Protein AF-A0A2Z6D0L3-F1 (afdb_monomer_lite)

Structure (mmCIF, N/CA/C/O backbone):
data_AF-A0A2Z6D0L3-F1
#
_entry.id   AF-A0A2Z6D0L3-F1
#
loop_
_atom_site.group_PDB
_atom_site.id
_atom_site.type_symbol
_atom_site.label_atom_id
_atom_site.label_alt_id
_atom_site.label_comp_id
_atom_site.label_asym_id
_atom_site.label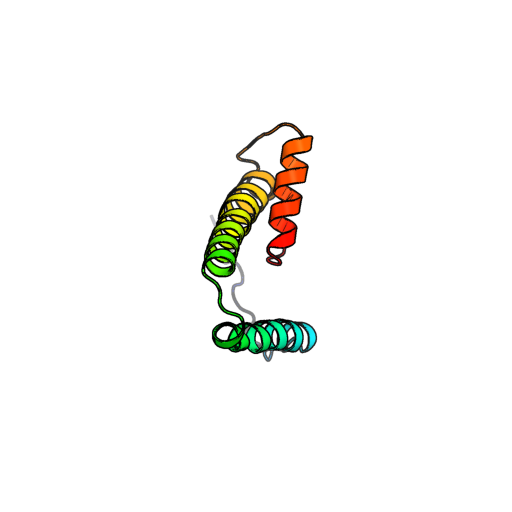_entity_id
_atom_site.label_seq_id
_atom_site.pdbx_PDB_ins_code
_atom_site.Cartn_x
_atom_site.Cartn_y
_atom_site.Cartn_z
_atom_site.occupancy
_atom_site.B_iso_or_equiv
_atom_site.auth_seq_id
_atom_site.auth_comp_id
_atom_site.auth_asym_id
_atom_site.auth_atom_id
_atom_site.pdbx_PDB_model_num
ATOM 1 N N . MET A 1 1 ? 3.908 -35.290 33.513 1.00 48.75 1 MET A N 1
ATOM 2 C CA . MET A 1 1 ? 3.128 -34.481 32.551 1.00 48.75 1 MET A CA 1
ATOM 3 C C . MET A 1 1 ? 3.655 -34.806 31.156 1.00 48.75 1 MET A C 1
ATOM 5 O O . MET A 1 1 ? 4.816 -34.528 30.893 1.00 48.75 1 MET A O 1
ATOM 9 N N . LYS A 1 2 ? 2.894 -35.531 30.323 1.00 45.41 2 LYS A N 1
ATOM 10 C CA . LYS A 1 2 ? 3.334 -35.923 28.972 1.00 45.41 2 LYS A CA 1
ATOM 11 C C . LYS A 1 2 ? 3.192 -34.704 28.060 1.00 45.41 2 LYS A C 1
ATOM 13 O O . LYS A 1 2 ? 2.068 -34.288 27.794 1.00 45.41 2 LYS A O 1
ATOM 18 N N . PHE A 1 3 ? 4.307 -34.122 27.623 1.00 56.88 3 PHE A N 1
ATOM 19 C CA . PHE A 1 3 ? 4.295 -33.178 26.510 1.00 56.88 3 PHE A CA 1
ATOM 20 C C . PHE A 1 3 ? 3.837 -33.952 25.275 1.00 56.88 3 PHE A C 1
ATOM 22 O O . PHE A 1 3 ? 4.564 -34.795 24.756 1.00 56.88 3 PHE A O 1
ATOM 29 N N . ASN A 1 4 ? 2.588 -33.730 24.871 1.00 53.22 4 ASN A N 1
ATOM 30 C CA . ASN A 1 4 ? 2.073 -34.230 23.611 1.00 53.22 4 ASN A CA 1
ATOM 31 C C . ASN A 1 4 ? 2.834 -33.472 22.523 1.00 53.22 4 ASN A C 1
ATOM 33 O O . ASN A 1 4 ? 2.648 -32.267 22.356 1.00 53.22 4 ASN A O 1
ATOM 37 N N . THR A 1 5 ? 3.769 -34.151 21.871 1.00 62.12 5 THR A N 1
ATOM 38 C CA . THR A 1 5 ? 4.515 -33.613 20.744 1.00 62.12 5 THR A CA 1
ATOM 39 C C . THR A 1 5 ? 3.506 -33.179 19.686 1.00 62.12 5 THR A C 1
ATOM 41 O O . THR A 1 5 ? 2.787 -33.999 19.115 1.00 62.12 5 THR A O 1
ATOM 44 N N . ILE A 1 6 ? 3.396 -31.865 19.468 1.00 66.50 6 ILE A N 1
ATOM 45 C CA . ILE A 1 6 ? 2.691 -31.310 18.313 1.00 66.50 6 ILE A CA 1
ATOM 46 C C . ILE A 1 6 ? 3.274 -32.030 17.097 1.00 66.50 6 ILE A C 1
ATOM 48 O O . ILE A 1 6 ? 4.483 -31.959 16.877 1.00 66.50 6 ILE A O 1
ATOM 52 N N . ARG A 1 7 ? 2.447 -32.786 16.362 1.00 64.38 7 ARG A N 1
ATOM 53 C CA . ARG A 1 7 ? 2.838 -33.407 15.091 1.00 64.38 7 ARG A CA 1
ATOM 54 C C . ARG A 1 7 ? 3.240 -32.286 14.140 1.00 64.38 7 ARG A C 1
ATOM 56 O O . ARG A 1 7 ? 2.386 -31.694 13.487 1.00 64.38 7 ARG A O 1
ATOM 63 N N . ALA A 1 8 ? 4.520 -31.960 14.115 1.00 66.19 8 ALA A N 1
ATOM 64 C CA . ALA A 1 8 ? 5.072 -31.057 13.137 1.00 66.19 8 ALA A CA 1
ATOM 65 C C . ALA A 1 8 ? 5.579 -31.904 11.973 1.00 66.19 8 ALA A C 1
ATOM 67 O O . ALA A 1 8 ? 6.363 -32.826 12.178 1.00 66.19 8 ALA A O 1
ATOM 68 N N . TYR A 1 9 ? 5.127 -31.507 10.784 1.00 61.53 9 TYR A N 1
ATOM 69 C CA . TYR A 1 9 ? 5.587 -31.916 9.461 1.00 61.53 9 TYR A CA 1
ATOM 70 C C . TYR A 1 9 ? 4.895 -33.139 8.834 1.00 61.53 9 TYR A C 1
ATOM 72 O O . TYR A 1 9 ? 5.031 -34.272 9.283 1.00 61.53 9 TYR A O 1
ATOM 80 N N . SER A 1 10 ? 4.135 -32.893 7.758 1.00 65.19 10 SER A N 1
ATOM 81 C CA . SER A 1 10 ? 3.774 -33.940 6.803 1.00 65.19 10 SER A CA 1
ATOM 82 C C . SER A 1 10 ? 4.957 -34.151 5.859 1.00 65.19 10 SER A C 1
ATOM 84 O O . SER A 1 10 ? 5.299 -33.227 5.122 1.00 65.19 10 SER A O 1
ATOM 86 N N . ASP A 1 11 ? 5.520 -35.358 5.817 1.00 64.44 11 ASP A N 1
ATOM 87 C CA . ASP A 1 11 ? 6.641 -35.759 4.940 1.00 64.44 11 ASP A CA 1
ATOM 88 C C . ASP A 1 11 ? 6.296 -35.805 3.437 1.00 64.44 11 ASP A C 1
ATOM 90 O O . ASP A 1 11 ? 6.995 -36.422 2.635 1.00 64.44 11 ASP A O 1
ATOM 94 N N . ASN A 1 12 ? 5.200 -35.168 3.025 1.00 66.44 12 ASN A N 1
ATOM 95 C CA . ASN A 1 12 ? 4.829 -35.055 1.627 1.00 66.44 12 ASN A CA 1
ATOM 96 C C . ASN A 1 12 ? 5.093 -33.613 1.179 1.00 66.44 12 ASN A C 1
ATOM 98 O O . ASN A 1 12 ? 4.307 -32.729 1.541 1.00 66.44 12 ASN A O 1
ATOM 102 N N . PRO A 1 13 ? 6.189 -33.339 0.444 1.00 65.81 13 PRO A N 1
ATOM 103 C CA . PRO A 1 13 ? 6.410 -32.023 -0.121 1.00 65.81 13 PRO A CA 1
ATOM 104 C C . PRO A 1 13 ? 5.293 -31.779 -1.131 1.00 65.81 13 PRO A C 1
ATOM 106 O O . PRO A 1 13 ? 5.335 -32.257 -2.264 1.00 65.81 13 PRO A O 1
ATOM 109 N N . GLN A 1 14 ? 4.255 -31.058 -0.709 1.00 70.81 14 GLN A N 1
ATOM 110 C CA . GLN A 1 14 ? 3.263 -30.572 -1.647 1.00 70.81 14 GLN A CA 1
ATOM 111 C C . GLN A 1 14 ? 4.013 -29.720 -2.662 1.00 70.81 14 GLN A C 1
ATOM 113 O O . GLN A 1 14 ? 4.622 -28.712 -2.300 1.00 70.81 14 GLN A O 1
ATOM 118 N N . ALA A 1 15 ? 4.022 -30.165 -3.920 1.00 76.00 15 ALA A N 1
ATOM 119 C CA . ALA A 1 15 ? 4.611 -29.397 -5.001 1.00 76.00 15 ALA A CA 1
ATOM 120 C C . ALA A 1 15 ? 4.024 -27.982 -4.947 1.00 76.00 15 ALA A C 1
ATOM 122 O O . ALA A 1 15 ? 2.801 -27.830 -4.886 1.00 76.00 15 ALA A O 1
ATOM 123 N N . LEU A 1 16 ? 4.892 -26.967 -4.920 1.00 83.19 16 LEU A N 1
ATOM 124 C CA . LEU A 1 16 ? 4.481 -25.570 -4.856 1.00 83.19 16 LEU A CA 1
ATOM 125 C C . LEU A 1 16 ? 3.557 -25.283 -6.045 1.00 83.19 16 LEU A C 1
ATOM 127 O O . LEU A 1 16 ? 4.002 -25.221 -7.192 1.00 83.19 16 LEU A O 1
ATOM 131 N N . ARG A 1 17 ? 2.257 -25.148 -5.781 1.00 87.81 17 ARG A N 1
ATOM 132 C CA . ARG A 1 17 ? 1.286 -24.770 -6.805 1.00 87.81 17 ARG A CA 1
ATOM 133 C C . ARG A 1 17 ? 1.295 -23.258 -6.908 1.00 87.81 17 ARG A C 1
ATOM 135 O O . ARG A 1 17 ? 0.885 -22.572 -5.977 1.00 87.81 17 ARG A O 1
ATOM 142 N N . LEU A 1 18 ? 1.792 -22.755 -8.030 1.00 91.81 18 LEU A N 1
ATOM 143 C CA . LEU A 1 18 ? 1.736 -21.333 -8.323 1.00 91.81 18 LEU A CA 1
ATOM 144 C C . LEU A 1 18 ? 0.291 -20.942 -8.619 1.00 91.81 18 LEU A C 1
ATOM 146 O O . LEU A 1 18 ? -0.343 -21.519 -9.506 1.00 91.81 18 LEU A O 1
ATOM 150 N N . ASP A 1 19 ? -0.210 -19.948 -7.893 1.00 93.88 19 ASP A N 1
ATOM 151 C CA . ASP A 1 19 ? -1.418 -19.253 -8.305 1.00 93.88 19 ASP A CA 1
ATOM 152 C C . ASP A 1 19 ? -1.067 -18.293 -9.442 1.00 93.88 19 ASP A C 1
ATOM 154 O O . ASP A 1 19 ? -0.534 -17.200 -9.233 1.00 93.88 19 ASP A O 1
ATOM 158 N N . TRP A 1 20 ? -1.339 -18.731 -10.668 1.00 95.50 20 TRP A N 1
ATOM 159 C CA . TRP A 1 20 ? -1.028 -17.967 -11.870 1.00 95.50 20 TRP A CA 1
ATOM 160 C C . TRP A 1 20 ? -1.732 -16.612 -11.910 1.00 95.50 20 TRP A C 1
ATOM 162 O O . TRP A 1 20 ? -1.175 -15.679 -12.483 1.00 95.50 20 TRP A O 1
ATOM 172 N N . LEU A 1 21 ? -2.900 -16.467 -11.272 1.00 95.75 21 LEU A N 1
ATOM 173 C CA . LEU A 1 21 ? -3.575 -15.174 -11.182 1.00 95.75 21 LEU A CA 1
ATOM 174 C C . LEU A 1 21 ? -2.739 -14.183 -10.367 1.00 95.75 21 LEU A C 1
ATOM 176 O O . LEU A 1 21 ? -2.437 -13.095 -10.856 1.00 95.75 21 LEU A O 1
ATOM 180 N N . THR A 1 22 ? -2.308 -14.578 -9.167 1.00 94.12 22 THR A N 1
ATOM 181 C CA . THR A 1 22 ? -1.423 -13.770 -8.317 1.00 94.12 22 THR A CA 1
ATOM 182 C C . THR A 1 22 ? -0.095 -13.463 -9.012 1.00 94.12 22 THR A C 1
ATOM 184 O O . THR A 1 22 ? 0.356 -12.316 -9.003 1.00 94.12 22 THR A O 1
ATOM 187 N N . VAL A 1 23 ? 0.518 -14.460 -9.662 1.00 96.56 23 VAL A N 1
ATOM 188 C CA . VAL A 1 23 ? 1.788 -14.282 -10.388 1.00 96.56 23 VAL A CA 1
ATOM 189 C C . VAL A 1 23 ? 1.643 -13.253 -11.508 1.00 96.56 23 VAL A C 1
ATOM 191 O O . VAL A 1 23 ? 2.455 -12.334 -11.598 1.00 96.56 23 VAL A O 1
ATOM 194 N N . VAL A 1 24 ? 0.606 -13.367 -12.343 1.00 97.69 24 VAL A N 1
ATOM 195 C CA . VAL A 1 24 ? 0.362 -12.427 -13.446 1.00 97.69 24 VAL A CA 1
ATOM 196 C C . VAL A 1 24 ? 0.023 -11.037 -12.913 1.00 97.69 24 VAL A C 1
ATOM 198 O O . VAL A 1 24 ? 0.577 -10.055 -13.403 1.00 97.69 24 VAL A O 1
ATOM 201 N N . PHE A 1 25 ? -0.826 -10.941 -11.887 1.00 96.25 25 PHE A N 1
ATOM 202 C CA . PHE A 1 25 ? -1.204 -9.668 -11.276 1.00 96.25 25 PHE A CA 1
ATOM 203 C C . PHE A 1 25 ? 0.023 -8.898 -10.773 1.00 96.25 25 PHE A C 1
ATOM 205 O O . PHE A 1 25 ? 0.268 -7.773 -11.211 1.00 96.25 25 PHE A O 1
ATOM 212 N N . PHE A 1 26 ? 0.849 -9.513 -9.919 1.00 96.25 26 PHE A N 1
ATOM 213 C CA . PHE A 1 26 ? 2.061 -8.855 -9.428 1.00 96.25 26 PHE A CA 1
ATOM 214 C C . PHE A 1 26 ? 3.101 -8.657 -10.532 1.00 96.25 26 PHE A C 1
ATOM 216 O O . PHE A 1 26 ? 3.780 -7.631 -10.531 1.00 96.25 26 PHE A O 1
ATOM 223 N N . GLY A 1 27 ? 3.204 -9.577 -11.493 1.00 97.94 27 GLY A N 1
ATOM 224 C CA . GLY A 1 27 ? 4.083 -9.430 -12.653 1.00 97.94 27 GLY A CA 1
ATOM 225 C C . GLY A 1 27 ? 3.779 -8.165 -13.460 1.00 97.94 27 GLY A C 1
ATOM 226 O O . GLY A 1 27 ? 4.694 -7.400 -13.761 1.00 97.94 27 GLY A O 1
ATOM 227 N N . ILE A 1 28 ? 2.499 -7.890 -13.736 1.00 98.19 28 ILE A N 1
ATOM 228 C CA . ILE A 1 28 ? 2.062 -6.673 -14.439 1.00 98.19 28 ILE A CA 1
ATOM 229 C C . ILE A 1 28 ? 2.398 -5.420 -13.623 1.00 98.19 28 ILE A C 1
ATOM 231 O O . ILE A 1 28 ? 2.957 -4.475 -14.175 1.00 98.19 28 ILE A O 1
ATOM 235 N N . ILE A 1 29 ? 2.112 -5.407 -12.316 1.00 96.56 29 ILE A N 1
ATOM 236 C CA . ILE A 1 29 ? 2.407 -4.251 -11.452 1.00 96.56 29 ILE A CA 1
ATOM 237 C C . ILE A 1 29 ? 3.905 -3.908 -11.468 1.00 96.56 29 ILE A C 1
ATOM 239 O O . ILE A 1 29 ? 4.265 -2.740 -11.619 1.00 96.56 29 ILE A O 1
ATOM 243 N N . HIS A 1 30 ? 4.786 -4.909 -11.378 1.00 96.81 30 HIS A N 1
ATOM 244 C CA . HIS A 1 30 ? 6.234 -4.682 -11.435 1.00 96.81 30 HIS A CA 1
ATOM 245 C C . HIS A 1 30 ? 6.698 -4.250 -12.830 1.00 96.81 30 HIS A C 1
ATOM 247 O O . HIS A 1 30 ? 7.526 -3.348 -12.936 1.00 96.81 30 HIS A O 1
ATOM 253 N N . ALA A 1 31 ? 6.149 -4.835 -13.899 1.00 97.75 31 ALA A N 1
ATOM 254 C CA . ALA A 1 31 ? 6.463 -4.420 -15.265 1.00 97.75 31 ALA A CA 1
ATOM 255 C C . ALA A 1 31 ? 6.089 -2.948 -15.515 1.00 97.75 31 ALA A C 1
ATOM 257 O O . ALA A 1 31 ? 6.868 -2.211 -16.115 1.00 97.75 31 ALA A O 1
ATOM 258 N N . LEU A 1 32 ? 4.943 -2.491 -14.997 1.00 96.44 32 LEU A N 1
ATOM 259 C CA . LEU A 1 32 ? 4.550 -1.081 -15.050 1.00 96.44 32 LEU A CA 1
ATOM 260 C C . LEU A 1 32 ? 5.485 -0.190 -14.221 1.00 96.44 32 LEU A C 1
ATOM 262 O O . LEU A 1 32 ? 5.822 0.906 -14.662 1.00 96.44 32 LEU A O 1
ATOM 266 N N . ALA A 1 33 ? 5.953 -0.653 -13.058 1.00 95.12 33 ALA A N 1
ATOM 267 C CA . ALA A 1 3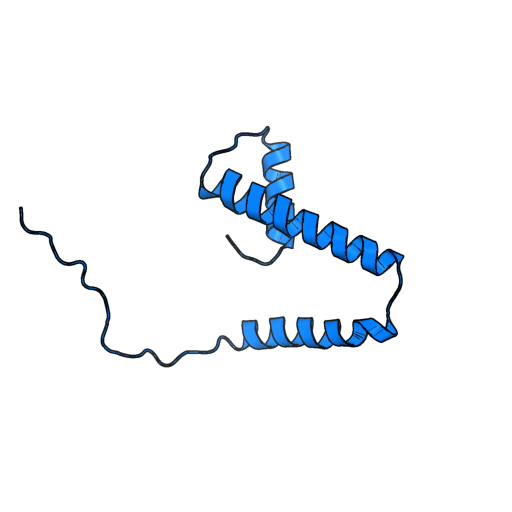3 ? 6.903 0.097 -12.236 1.00 95.12 33 ALA A CA 1
ATOM 268 C C . ALA A 1 33 ? 8.240 0.361 -12.957 1.00 95.12 33 ALA A C 1
ATOM 270 O O . ALA A 1 33 ? 8.868 1.391 -12.715 1.00 95.12 33 ALA A O 1
ATOM 271 N N . LEU A 1 34 ? 8.653 -0.505 -13.893 1.00 96.62 34 LEU A N 1
ATOM 272 C CA . LEU A 1 34 ? 9.848 -0.278 -14.719 1.00 96.62 34 LEU A CA 1
ATOM 273 C C . LEU A 1 34 ? 9.723 0.941 -15.645 1.00 96.62 34 LEU A C 1
ATOM 275 O O . LEU A 1 34 ? 10.743 1.472 -16.077 1.00 96.62 34 LEU A O 1
ATOM 279 N N . LEU A 1 35 ? 8.507 1.427 -15.917 1.00 95.75 35 LEU A N 1
ATOM 280 C CA . LEU A 1 35 ? 8.283 2.649 -16.697 1.00 95.75 35 LEU A CA 1
ATOM 281 C C . LEU A 1 35 ? 8.567 3.933 -15.899 1.00 95.75 35 LEU A C 1
ATOM 283 O O . LEU A 1 35 ? 8.565 5.022 -16.474 1.00 95.75 35 LEU A O 1
ATOM 287 N N . ALA A 1 36 ? 8.854 3.831 -14.595 1.00 94.81 36 ALA A N 1
ATOM 288 C CA . ALA A 1 36 ? 9.077 4.978 -13.718 1.00 94.81 36 ALA A CA 1
ATOM 289 C C . ALA A 1 36 ? 10.095 6.017 -14.242 1.00 94.81 36 ALA A C 1
ATOM 291 O O . ALA A 1 36 ? 9.783 7.203 -14.132 1.00 94.81 36 ALA A O 1
ATOM 292 N N . PRO A 1 37 ? 11.250 5.660 -14.852 1.00 94.19 37 PRO A N 1
ATOM 293 C CA . PRO A 1 37 ? 12.206 6.652 -15.357 1.00 94.19 37 PRO A CA 1
ATOM 294 C C . PRO A 1 37 ? 11.638 7.561 -16.455 1.00 94.19 37 PRO A C 1
ATOM 296 O O . PRO A 1 37 ? 12.020 8.725 -16.542 1.00 94.19 37 PRO A O 1
ATOM 299 N N . TRP A 1 38 ? 10.708 7.055 -17.272 1.00 95.94 38 TRP A N 1
ATOM 300 C CA . TRP A 1 38 ? 10.080 7.814 -18.362 1.00 95.94 38 TRP A CA 1
ATOM 301 C C . TRP A 1 38 ? 8.894 8.666 -17.902 1.00 95.94 38 TRP A C 1
ATOM 303 O O . TRP A 1 38 ? 8.528 9.622 -18.581 1.00 95.94 38 TRP A O 1
ATOM 313 N N . CYS A 1 39 ? 8.303 8.346 -16.750 1.00 93.38 39 CYS A N 1
ATOM 314 C CA . CYS A 1 39 ? 7.172 9.073 -16.164 1.00 93.38 39 CYS A CA 1
ATOM 315 C C . CYS A 1 39 ? 7.561 9.862 -14.901 1.00 93.38 39 CYS A C 1
ATOM 317 O O . CYS A 1 39 ? 6.692 10.258 -14.121 1.00 93.38 39 CYS A O 1
ATOM 319 N N . PHE A 1 40 ? 8.859 10.060 -14.661 1.00 95.62 40 PHE A N 1
ATOM 320 C CA . PHE A 1 40 ? 9.358 10.606 -13.405 1.00 95.62 40 PHE A CA 1
ATOM 321 C C . PHE A 1 40 ? 9.036 12.095 -13.231 1.00 95.62 40 PHE A C 1
ATOM 323 O O . PHE A 1 40 ? 9.256 12.918 -14.119 1.00 95.62 40 PHE A O 1
ATOM 330 N N . SER A 1 41 ? 8.606 12.458 -12.022 1.00 96.94 41 SER A N 1
ATOM 331 C CA . SER A 1 41 ? 8.592 13.835 -11.537 1.00 96.94 41 SER A CA 1
ATOM 332 C C . SER A 1 41 ? 8.838 13.867 -10.028 1.00 96.94 41 SER A C 1
ATOM 334 O O . SER A 1 41 ? 8.487 12.934 -9.302 1.00 96.94 41 SER A O 1
ATOM 336 N N . TRP A 1 42 ? 9.425 14.956 -9.528 1.00 97.38 42 TRP A N 1
ATOM 337 C CA . TRP A 1 42 ? 9.681 15.126 -8.092 1.00 97.38 42 TRP A CA 1
ATOM 338 C C . TRP A 1 42 ? 8.398 15.121 -7.255 1.00 97.38 42 TRP A C 1
ATOM 340 O O . TRP A 1 42 ? 8.388 14.589 -6.146 1.00 97.38 42 TRP A O 1
ATOM 350 N N . SER A 1 43 ? 7.302 15.666 -7.792 1.00 97.75 43 SER A N 1
ATOM 351 C CA . SER A 1 43 ? 5.992 15.615 -7.141 1.00 97.75 43 SER A CA 1
ATOM 352 C C . SER A 1 43 ? 5.452 14.187 -7.076 1.00 97.75 43 SER A C 1
ATOM 354 O O . SER A 1 43 ? 4.980 13.775 -6.019 1.00 97.75 43 SER A O 1
ATOM 356 N N . ALA A 1 44 ? 5.580 13.401 -8.151 1.00 96.25 44 ALA A N 1
ATOM 357 C CA . ALA A 1 44 ? 5.186 11.993 -8.147 1.00 96.25 44 ALA A CA 1
ATOM 358 C C . ALA A 1 44 ? 6.006 11.174 -7.143 1.00 96.25 44 ALA A C 1
ATOM 360 O O . ALA A 1 44 ? 5.436 10.359 -6.421 1.00 96.25 44 ALA A O 1
ATOM 361 N N . LEU A 1 45 ? 7.315 11.429 -7.033 1.00 96.50 45 LEU A N 1
ATOM 362 C CA . LEU A 1 45 ? 8.161 10.781 -6.029 1.00 96.50 45 LEU A CA 1
ATOM 363 C C . LEU A 1 45 ? 7.700 11.111 -4.602 1.00 96.50 45 LEU A C 1
ATOM 365 O O . LEU A 1 45 ? 7.551 10.208 -3.782 1.00 96.50 45 LEU A O 1
ATOM 369 N N . ALA A 1 46 ? 7.432 12.386 -4.311 1.00 97.94 46 ALA A N 1
ATOM 370 C CA . ALA A 1 46 ? 6.942 12.803 -2.999 1.00 97.94 46 ALA A CA 1
ATOM 371 C C . ALA A 1 46 ? 5.600 12.136 -2.652 1.00 97.94 46 ALA A C 1
ATOM 373 O O . ALA A 1 46 ? 5.434 11.617 -1.547 1.00 97.94 46 ALA A O 1
ATOM 374 N N . VAL A 1 47 ? 4.666 12.088 -3.609 1.00 97.62 47 VAL A N 1
ATOM 375 C CA . VAL A 1 47 ? 3.375 11.402 -3.445 1.00 97.62 47 VAL A CA 1
ATOM 376 C C . VAL A 1 47 ? 3.575 9.903 -3.222 1.00 97.62 47 VAL A C 1
ATOM 378 O O . VAL A 1 47 ? 2.968 9.348 -2.311 1.00 97.62 47 VAL A O 1
ATOM 381 N N . ALA A 1 48 ? 4.448 9.247 -3.989 1.00 96.75 48 ALA A N 1
ATOM 382 C CA . ALA A 1 48 ? 4.728 7.821 -3.836 1.00 96.75 48 ALA A CA 1
ATOM 383 C C . ALA A 1 48 ? 5.276 7.490 -2.439 1.00 96.75 48 ALA A C 1
ATOM 38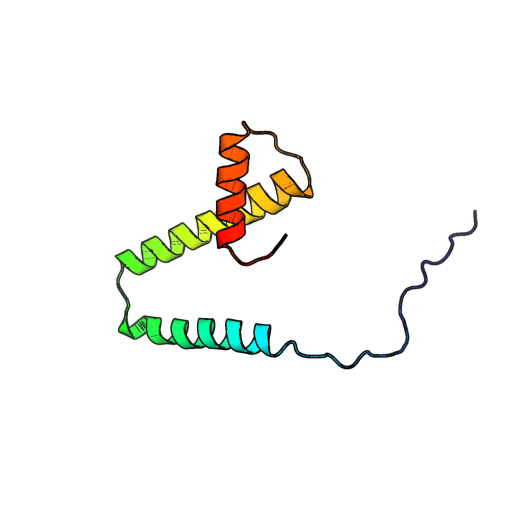5 O O . ALA A 1 48 ? 4.791 6.561 -1.796 1.00 96.75 48 ALA A O 1
ATOM 386 N N . LEU A 1 49 ? 6.231 8.279 -1.936 1.00 98.00 49 LEU A N 1
ATOM 387 C CA . LEU A 1 49 ? 6.787 8.10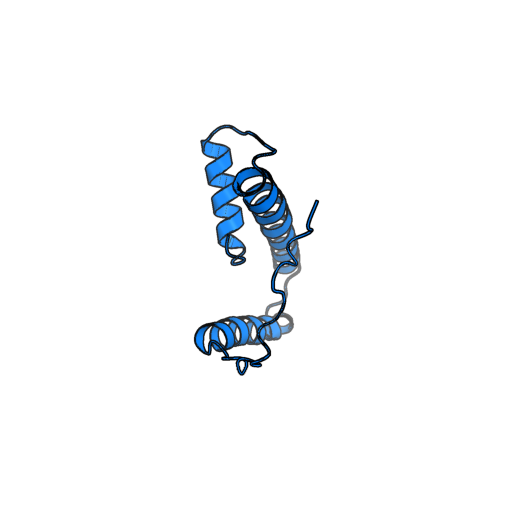6 -0.591 1.00 98.00 49 LEU A CA 1
ATOM 388 C C . LEU A 1 49 ? 5.736 8.344 0.498 1.00 98.00 49 LEU A C 1
ATOM 390 O O . LEU A 1 49 ? 5.640 7.564 1.447 1.00 98.00 49 LEU A O 1
ATOM 394 N N . PHE A 1 50 ? 4.923 9.392 0.350 1.00 98.44 50 PHE A N 1
ATOM 395 C CA . PHE A 1 50 ? 3.848 9.691 1.290 1.00 98.44 50 PHE A CA 1
ATOM 396 C C . PHE A 1 50 ? 2.809 8.566 1.341 1.00 98.44 50 PHE A C 1
ATOM 398 O O . PHE A 1 50 ? 2.465 8.103 2.427 1.00 98.44 50 PHE A O 1
ATOM 405 N N . LEU A 1 51 ? 2.342 8.089 0.184 1.00 97.94 51 LEU A N 1
ATOM 406 C CA . LEU A 1 51 ? 1.374 6.994 0.106 1.00 97.94 51 LEU A CA 1
ATOM 407 C C . LEU A 1 51 ? 1.962 5.677 0.620 1.00 97.94 51 LEU A C 1
ATOM 409 O O . LEU A 1 51 ? 1.274 4.949 1.332 1.00 97.94 51 LEU A O 1
ATOM 413 N N . HIS A 1 52 ? 3.237 5.395 0.336 1.00 97.00 52 HIS A N 1
ATOM 414 C CA . HIS A 1 52 ? 3.930 4.228 0.880 1.00 97.00 52 HIS A CA 1
ATOM 415 C C . HIS A 1 52 ? 3.940 4.246 2.415 1.00 97.00 52 HIS A C 1
ATOM 417 O O . HIS A 1 52 ? 3.558 3.263 3.054 1.00 97.00 52 HIS A O 1
ATOM 423 N N . TRP A 1 53 ? 4.310 5.382 3.016 1.00 98.12 53 TRP A N 1
ATOM 424 C CA . TRP A 1 53 ? 4.263 5.548 4.466 1.00 98.12 53 TRP A CA 1
ATOM 425 C C . TRP A 1 53 ? 2.834 5.444 5.010 1.00 98.12 53 TRP A C 1
ATOM 427 O O . TRP A 1 53 ? 2.607 4.722 5.982 1.00 98.12 53 TRP A O 1
ATOM 437 N N . LEU A 1 54 ? 1.868 6.118 4.381 1.00 98.38 54 LEU A N 1
ATOM 438 C CA . LEU A 1 54 ? 0.480 6.156 4.837 1.00 98.38 54 LEU A CA 1
ATOM 439 C C . LEU A 1 54 ? -0.150 4.756 4.830 1.00 98.38 54 LEU A C 1
ATOM 441 O O . LEU A 1 54 ? -0.706 4.325 5.839 1.00 98.38 54 LEU A O 1
ATOM 445 N N . PHE A 1 55 ? -0.036 4.012 3.732 1.00 97.69 55 PHE A N 1
ATOM 446 C CA . PHE A 1 55 ? -0.644 2.684 3.621 1.00 97.69 55 PHE A CA 1
ATOM 447 C C . PHE A 1 55 ? 0.113 1.632 4.435 1.00 97.69 55 PHE A C 1
ATOM 449 O O . PHE A 1 55 ? -0.517 0.817 5.104 1.00 97.69 55 PHE A O 1
ATOM 456 N N . GLY A 1 56 ? 1.448 1.676 4.458 1.00 96.38 56 GLY A N 1
ATOM 457 C CA . GLY A 1 56 ? 2.250 0.734 5.240 1.00 96.38 56 GLY A CA 1
ATOM 458 C C . GLY A 1 56 ? 2.164 0.986 6.748 1.00 96.38 56 GLY A C 1
ATOM 459 O O . GLY A 1 56 ? 1.787 0.109 7.522 1.00 96.38 56 GLY A O 1
ATOM 460 N N . SER A 1 57 ? 2.477 2.201 7.199 1.00 97.12 57 SER A N 1
ATOM 461 C CA . SER A 1 57 ? 2.541 2.500 8.636 1.00 97.12 57 SER A CA 1
ATOM 462 C C . SER A 1 57 ? 1.155 2.664 9.258 1.00 97.12 57 SER A C 1
ATOM 464 O O . SER A 1 57 ? 0.874 2.071 10.300 1.00 97.12 57 SER A O 1
ATOM 466 N N . ILE A 1 58 ? 0.272 3.454 8.640 1.00 97.75 58 ILE A N 1
ATOM 467 C CA . ILE A 1 58 ? -1.064 3.700 9.203 1.00 97.75 58 ILE A CA 1
ATOM 468 C C . ILE A 1 58 ? -2.028 2.579 8.808 1.00 97.75 58 ILE A C 1
ATOM 470 O O . ILE A 1 58 ? -2.696 2.023 9.675 1.00 97.75 58 ILE A O 1
ATOM 474 N N . GLY A 1 59 ? -2.079 2.194 7.534 1.00 97.19 59 GLY A N 1
ATOM 475 C CA . GLY A 1 59 ? -2.967 1.120 7.078 1.00 97.19 59 GLY A CA 1
ATOM 476 C C . GLY A 1 59 ? -2.624 -0.244 7.689 1.00 97.19 59 GLY A C 1
ATOM 477 O O . GLY A 1 59 ? -3.440 -0.829 8.401 1.00 97.19 59 GLY A O 1
ATOM 478 N N . VAL A 1 60 ? -1.408 -0.744 7.456 1.00 96.75 60 VAL A N 1
ATOM 479 C CA . VAL A 1 60 ? -1.015 -2.099 7.882 1.00 96.75 60 VAL A CA 1
ATOM 480 C C . VAL A 1 60 ? -0.603 -2.137 9.354 1.00 96.75 60 VAL A C 1
ATOM 482 O O . VAL A 1 60 ? -1.211 -2.860 10.144 1.00 96.75 60 VAL A O 1
ATOM 485 N N . CYS A 1 61 ? 0.403 -1.360 9.768 1.00 96.81 61 CYS A N 1
ATOM 486 C CA . CYS A 1 61 ? 0.949 -1.479 11.127 1.00 96.81 61 CYS A CA 1
ATOM 487 C C . CYS A 1 61 ? -0.015 -0.974 12.214 1.00 96.81 61 CYS A C 1
ATOM 489 O O . CYS A 1 61 ? -0.137 -1.600 13.272 1.00 96.81 61 CYS A O 1
ATOM 491 N N . LEU A 1 62 ? -0.683 0.162 11.996 1.00 96.62 62 LEU A N 1
ATOM 492 C CA . LEU A 1 62 ? -1.661 0.686 12.953 1.00 96.62 62 LEU A CA 1
ATOM 493 C C . LEU A 1 62 ? -3.035 0.027 12.774 1.00 96.62 62 LEU A C 1
ATOM 495 O O . LEU A 1 62 ? -3.630 -0.397 13.763 1.00 96.62 62 LEU A O 1
ATOM 499 N N . GLY A 1 63 ? -3.524 -0.081 11.538 1.00 96.44 63 GLY A N 1
ATOM 500 C CA . GLY A 1 63 ? -4.828 -0.655 11.215 1.00 96.44 63 GLY A CA 1
ATOM 501 C C . GLY A 1 63 ? -4.885 -2.164 11.372 1.00 96.44 63 GLY A C 1
ATOM 502 O O . GLY A 1 63 ? -5.419 -2.671 12.358 1.00 96.44 63 GLY A O 1
ATOM 503 N N . TYR A 1 64 ? -4.353 -2.896 10.400 1.00 95.81 64 TYR A N 1
ATOM 504 C CA . TYR A 1 64 ? -4.467 -4.355 10.378 1.00 95.81 64 TYR A CA 1
ATOM 505 C C . TYR A 1 64 ? -3.827 -4.989 11.612 1.00 95.81 64 TYR A C 1
ATOM 507 O O . TYR A 1 64 ? -4.490 -5.706 12.354 1.00 95.81 64 TYR A O 1
ATOM 515 N N . HIS A 1 65 ? -2.583 -4.635 11.918 1.00 96.19 65 HIS A N 1
ATOM 516 C CA . HIS A 1 65 ? -1.833 -5.258 13.000 1.00 96.19 65 HIS A CA 1
ATOM 517 C C . HIS A 1 65 ? -2.331 -4.844 14.401 1.00 96.19 65 HIS A C 1
ATOM 519 O O . HIS A 1 65 ? -2.741 -5.701 15.186 1.00 96.19 65 HIS A O 1
ATOM 525 N N . ARG A 1 66 ? -2.340 -3.547 14.750 1.00 96.25 66 ARG A N 1
ATOM 526 C CA . ARG A 1 66 ? -2.687 -3.104 16.121 1.00 96.25 66 ARG A CA 1
ATOM 527 C C . ARG A 1 66 ? -4.189 -2.997 16.381 1.00 96.25 66 ARG A C 1
ATOM 529 O O . ARG A 1 66 ? -4.645 -3.398 17.453 1.00 96.25 66 ARG A O 1
ATOM 536 N N . LEU A 1 67 ? -4.951 -2.431 15.448 1.00 96.44 67 LEU A N 1
ATOM 537 C CA . LEU A 1 67 ? -6.367 -2.119 15.651 1.00 96.44 67 LEU A CA 1
ATOM 538 C C . LEU A 1 67 ? -7.281 -3.323 15.391 1.00 96.44 67 LEU A C 1
ATOM 540 O O . LEU A 1 67 ? -8.192 -3.554 16.185 1.00 96.44 67 LEU A O 1
ATOM 544 N N . LEU A 1 68 ? -7.051 -4.096 14.323 1.00 95.38 68 LEU A N 1
ATOM 545 C CA . LEU A 1 68 ? -7.931 -5.207 13.936 1.00 95.38 68 LEU A CA 1
ATOM 546 C C . LEU A 1 68 ? -7.477 -6.565 14.487 1.00 95.38 68 LEU A C 1
ATOM 548 O O . LEU A 1 68 ? -8.306 -7.265 15.073 1.00 95.38 68 LEU A O 1
ATOM 552 N N . SER A 1 69 ? -6.192 -6.909 14.358 1.00 95.50 69 SER A N 1
ATOM 553 C CA . SER A 1 69 ? -5.664 -8.219 14.768 1.00 95.50 69 SER A CA 1
ATOM 554 C C . SER A 1 69 ? -5.386 -8.296 16.267 1.00 95.50 69 SER A C 1
ATOM 556 O O . SER A 1 69 ? -5.958 -9.135 16.959 1.00 95.50 69 SER A O 1
ATOM 558 N N . HIS A 1 70 ? -4.556 -7.398 16.806 1.00 96.38 70 HIS A N 1
ATOM 559 C CA . HIS A 1 70 ? -4.211 -7.424 18.234 1.00 96.38 70 HIS A CA 1
ATOM 560 C C . HIS A 1 70 ? -5.206 -6.696 19.137 1.00 96.38 70 HIS A C 1
ATOM 562 O O . HIS A 1 70 ? -5.162 -6.880 20.352 1.00 96.38 70 HIS A O 1
ATOM 568 N N . ARG A 1 71 ? -6.087 -5.857 18.572 1.00 94.25 71 ARG A N 1
ATOM 569 C CA . ARG A 1 71 ? -7.075 -5.059 19.324 1.00 94.25 71 ARG A CA 1
ATOM 570 C C . ARG A 1 71 ? -6.442 -4.237 20.465 1.00 94.25 71 ARG A C 1
ATOM 572 O O . ARG A 1 71 ? -7.098 -3.953 21.466 1.00 94.25 71 ARG A O 1
ATOM 579 N N . SER A 1 72 ? -5.174 -3.839 20.313 1.00 96.00 72 SER A N 1
ATOM 580 C CA . SER A 1 72 ? -4.393 -3.118 21.331 1.00 96.00 72 SER A CA 1
ATOM 581 C C . SER A 1 72 ? -4.662 -1.612 21.337 1.00 96.00 72 SER A C 1
ATOM 583 O O . SER A 1 72 ? -4.201 -0.899 22.223 1.00 96.00 72 SER A O 1
ATOM 585 N N . LEU A 1 73 ? -5.355 -1.116 20.312 1.00 95.44 73 LEU A N 1
ATOM 586 C CA . LEU A 1 73 ? -5.747 0.276 20.147 1.00 95.44 73 LEU A CA 1
ATOM 587 C C . LEU A 1 73 ? -7.271 0.352 20.032 1.00 95.44 73 LEU A C 1
ATOM 589 O O . LEU A 1 73 ? -7.888 -0.497 19.392 1.00 95.44 73 LEU A O 1
ATOM 593 N N . ARG A 1 74 ? -7.881 1.375 20.635 1.00 96.50 74 ARG A N 1
ATOM 594 C CA . ARG A 1 74 ? -9.303 1.689 20.461 1.00 96.50 74 ARG A CA 1
ATOM 595 C C . ARG A 1 74 ? -9.449 3.131 20.010 1.00 96.50 74 ARG A C 1
ATOM 597 O O . ARG A 1 74 ? -8.893 4.030 20.630 1.00 96.50 74 ARG A O 1
ATOM 604 N N . VAL A 1 75 ? -10.203 3.329 18.939 1.00 96.81 75 VAL A N 1
ATOM 605 C CA . VAL A 1 75 ? -10.491 4.636 18.343 1.00 96.81 75 VAL A CA 1
ATOM 606 C C . VAL A 1 75 ? -11.996 4.754 18.077 1.00 96.81 75 VAL A C 1
ATOM 608 O O . VAL A 1 75 ? -12.686 3.731 18.044 1.00 96.81 75 VAL A O 1
ATOM 611 N N . PRO A 1 76 ? -12.541 5.969 17.887 1.00 97.94 76 PRO A N 1
ATOM 612 C CA . PRO A 1 76 ? -13.919 6.142 17.435 1.00 97.94 76 PRO A CA 1
ATOM 613 C C . PRO A 1 76 ? -14.187 5.375 16.133 1.00 97.94 76 PRO A C 1
ATOM 615 O O . PRO A 1 76 ? -13.312 5.286 15.271 1.00 97.94 76 PRO A O 1
ATOM 618 N N . LYS A 1 77 ? -15.407 4.853 15.952 1.00 97.00 77 LYS A N 1
ATOM 619 C CA . LYS A 1 77 ? -15.712 3.948 14.830 1.00 97.00 77 LYS A CA 1
ATOM 620 C C . LYS A 1 77 ? -15.464 4.531 13.443 1.00 97.00 77 LYS A C 1
ATOM 622 O O . LYS A 1 77 ? -14.997 3.807 12.573 1.00 97.00 77 LYS A O 1
ATOM 627 N N . TRP A 1 78 ? -15.712 5.822 13.236 1.00 98.12 78 TRP A N 1
ATOM 628 C CA . TRP A 1 78 ? -15.420 6.467 11.952 1.00 98.12 78 TRP A CA 1
ATOM 629 C C . TRP A 1 78 ? -13.922 6.400 11.606 1.00 98.12 78 TRP A C 1
ATOM 631 O O . TRP A 1 78 ? -13.566 6.155 10.456 1.00 98.12 78 TRP 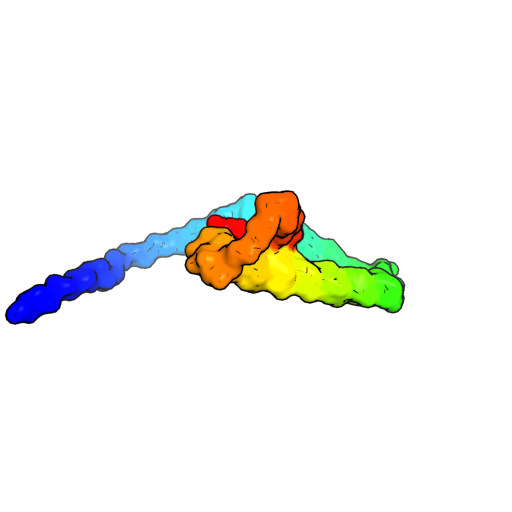A O 1
ATOM 641 N N . LEU A 1 79 ? -13.046 6.548 12.607 1.00 97.62 79 LEU A N 1
ATOM 642 C CA . LEU A 1 79 ? -11.599 6.493 12.426 1.00 97.62 79 LEU A CA 1
ATOM 643 C C . LEU A 1 79 ? -11.119 5.050 12.245 1.00 97.62 79 LEU A C 1
ATOM 645 O O . LEU A 1 79 ? -10.227 4.805 11.441 1.00 97.62 79 LEU A O 1
ATOM 649 N N . GLU A 1 80 ? -11.742 4.090 12.934 1.00 97.38 80 GLU A N 1
ATOM 650 C CA . GLU A 1 80 ? -11.483 2.662 12.708 1.00 97.38 80 GLU A CA 1
ATOM 651 C C . GLU A 1 80 ? -11.754 2.275 11.251 1.00 97.38 80 GLU A C 1
ATOM 653 O O . GLU A 1 80 ? -10.900 1.651 10.624 1.00 97.38 80 GLU A O 1
ATOM 658 N N . TYR A 1 81 ? -12.887 2.706 10.683 1.00 97.12 81 TYR A N 1
ATOM 659 C CA . TYR A 1 81 ? -13.195 2.456 9.275 1.00 97.12 81 TYR A CA 1
ATOM 660 C C . TYR A 1 81 ? -12.235 3.174 8.326 1.00 97.12 81 TYR A C 1
ATOM 662 O O . TYR A 1 81 ? -11.769 2.558 7.371 1.00 97.12 81 TYR A O 1
ATOM 670 N N . ALA A 1 82 ? -11.886 4.435 8.597 1.00 97.75 82 ALA A N 1
ATOM 671 C CA . ALA A 1 82 ? -10.921 5.164 7.777 1.00 97.75 82 ALA A CA 1
ATOM 672 C C . ALA A 1 82 ? -9.558 4.450 7.735 1.00 97.75 82 ALA A C 1
ATOM 674 O O . ALA A 1 82 ? -9.006 4.225 6.660 1.00 97.75 82 ALA A O 1
ATOM 675 N N . ILE A 1 83 ? -9.043 4.022 8.892 1.00 97.25 83 ILE A N 1
ATOM 676 C CA . ILE A 1 83 ? -7.774 3.291 8.986 1.00 97.25 83 ILE A CA 1
ATOM 677 C C . ILE A 1 83 ? -7.880 1.912 8.310 1.00 97.25 83 ILE A C 1
ATOM 679 O O . ILE A 1 83 ? -6.954 1.504 7.612 1.00 97.25 83 ILE A O 1
ATOM 683 N N . ALA A 1 84 ? -9.005 1.206 8.461 1.00 95.25 84 ALA A N 1
ATOM 684 C CA . ALA A 1 84 ? -9.221 -0.083 7.803 1.00 95.25 84 ALA A CA 1
ATOM 685 C C . ALA A 1 84 ? -9.247 0.038 6.268 1.00 95.25 84 ALA A C 1
ATOM 687 O O . ALA A 1 84 ? -8.694 -0.821 5.581 1.00 95.25 84 ALA A O 1
ATOM 688 N N . ILE A 1 85 ? -9.827 1.117 5.731 1.00 96.50 85 ILE A N 1
ATOM 689 C CA . ILE A 1 85 ? -9.806 1.418 4.293 1.00 96.50 85 ILE A CA 1
ATOM 690 C C . ILE A 1 85 ? -8.373 1.694 3.822 1.00 96.50 85 ILE A C 1
ATOM 692 O O . ILE A 1 85 ? -7.960 1.144 2.805 1.00 96.50 85 ILE A O 1
ATOM 696 N N . LEU A 1 86 ? -7.584 2.475 4.571 1.00 97.06 86 LEU A N 1
ATOM 697 C CA . LEU A 1 86 ? -6.161 2.680 4.258 1.00 97.06 86 LEU A CA 1
ATOM 698 C C . LEU A 1 86 ? -5.379 1.358 4.254 1.00 97.06 86 LEU A C 1
ATOM 700 O O . LEU A 1 86 ? -4.510 1.166 3.408 1.00 97.06 86 LEU A O 1
ATOM 704 N N . GLY A 1 87 ? -5.708 0.438 5.165 1.00 95.88 87 GLY A N 1
ATOM 705 C CA . GLY A 1 87 ? -5.178 -0.923 5.148 1.00 95.88 87 GLY A CA 1
ATOM 706 C C . GLY A 1 87 ? -5.580 -1.682 3.881 1.00 95.88 87 GLY A C 1
ATOM 707 O O . GLY A 1 87 ? -4.728 -2.294 3.247 1.00 95.88 87 GLY A O 1
ATOM 708 N N . ALA A 1 88 ? -6.838 -1.585 3.443 1.00 95.75 88 ALA A N 1
ATOM 709 C CA . ALA A 1 88 ? -7.321 -2.273 2.238 1.00 95.75 88 ALA A CA 1
ATOM 710 C C . ALA A 1 88 ? -6.611 -1.795 0.965 1.00 95.75 88 ALA A C 1
ATOM 712 O O . ALA A 1 88 ? -6.277 -2.601 0.097 1.00 95.75 88 ALA A O 1
ATOM 713 N N . LEU A 1 89 ? -6.293 -0.501 0.892 1.00 95.88 89 LEU A N 1
ATOM 714 C CA . LEU A 1 89 ? -5.536 0.089 -0.214 1.00 95.88 89 LEU A CA 1
ATOM 715 C C . LEU A 1 89 ? -4.072 -0.387 -0.284 1.00 95.88 89 LEU A C 1
ATOM 717 O O . LEU A 1 89 ? -3.421 -0.177 -1.303 1.00 95.88 89 LEU A O 1
ATOM 721 N N . SER A 1 90 ? -3.554 -1.051 0.758 1.00 94.38 90 SER A N 1
ATOM 722 C CA . SER A 1 90 ? -2.198 -1.622 0.764 1.00 94.38 90 SER A CA 1
ATOM 723 C C . SER A 1 90 ? -2.071 -2.948 0.002 1.00 94.38 90 SER A C 1
ATOM 725 O O . SER A 1 90 ? -0.951 -3.400 -0.225 1.00 94.38 90 SER A O 1
ATOM 727 N N . LEU A 1 91 ? -3.196 -3.578 -0.373 1.00 92.50 91 LEU A N 1
ATOM 728 C CA . LEU A 1 91 ? -3.249 -4.885 -1.044 1.00 92.50 91 LEU A CA 1
ATOM 729 C C . LEU A 1 91 ? -2.544 -6.035 -0.285 1.00 92.50 91 LEU A C 1
ATOM 731 O O . LEU A 1 91 ? -2.174 -7.031 -0.899 1.00 92.50 91 LEU A O 1
ATOM 735 N N . GLN A 1 92 ? -2.365 -5.933 1.039 1.00 87.50 92 GLN A N 1
ATOM 736 C CA . GLN A 1 92 ? -1.676 -6.963 1.841 1.00 87.50 92 GLN A CA 1
ATOM 737 C C . GLN A 1 92 ? -2.581 -8.063 2.416 1.00 87.50 92 GLN A C 1
ATOM 739 O O . GLN A 1 92 ? -2.071 -9.014 3.003 1.00 87.50 92 GLN A O 1
ATOM 744 N N . GLY A 1 93 ? -3.899 -7.976 2.217 1.00 76.19 93 GLY A N 1
ATOM 745 C CA . GLY A 1 93 ? -4.854 -8.869 2.880 1.00 76.19 93 GLY A CA 1
ATOM 746 C C . GLY A 1 93 ? -4.887 -8.662 4.402 1.00 76.19 93 GLY A C 1
ATOM 747 O O . GLY A 1 93 ? -4.057 -7.947 4.965 1.00 76.19 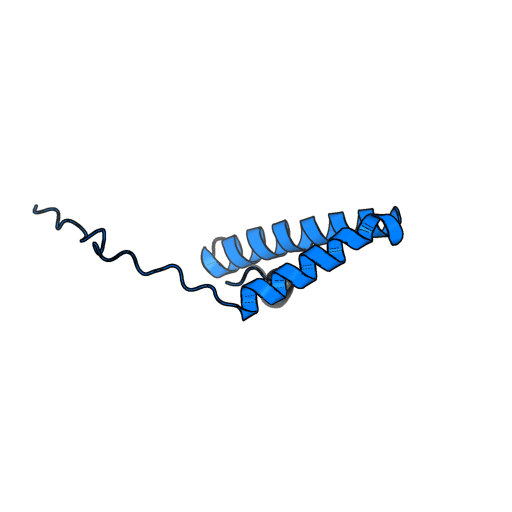93 GLY A O 1
ATOM 748 N N . VAL A 1 94 ? -5.884 -9.252 5.063 1.00 59.53 94 VAL A N 1
ATOM 749 C CA . VAL A 1 94 ? -5.995 -9.320 6.533 1.00 59.53 94 VAL A CA 1
ATOM 750 C C . VAL A 1 94 ? -5.890 -10.769 6.962 1.00 59.53 94 VAL A C 1
ATOM 752 O O . VAL A 1 94 ? -6.525 -11.605 6.280 1.00 59.53 94 VAL A O 1
#

pLDDT: mean 90.03, std 13.38, range [45.41, 98.44]

Foldseek 3Di:
DDPPPDPPDDPDPPDDDDPVVVVVVVVVVVVVVVCDVVVDDPVVVVVVVVLCCQLPCQQPVVQVPDCPPVVVDDDPPVVNVVSPVSPVVNVPDD

Secondary structure (DSSP, 8-state):
----------SS-------HHHHHHHHHHHHHHTTGGGS--HHHHHHHHHHHHIIIIIIIIIIIIIIIIS------HHHHHHHHHHHHTTT---

Radius of gyration: 19.88 Å; chains: 1; bounding box: 28×52×51 Å

Sequence (94 aa):
MKFNTIRAYSDNPQALRLDWLTVVFFGIIHALALLAPWCFSWSALAVALFLHWLFGSIGVCLGYHRLLSHRSLRVPKWLEYAIAILGALSLQGV